Protein AF-A0A3D5FRR8-F1 (afdb_monomer)
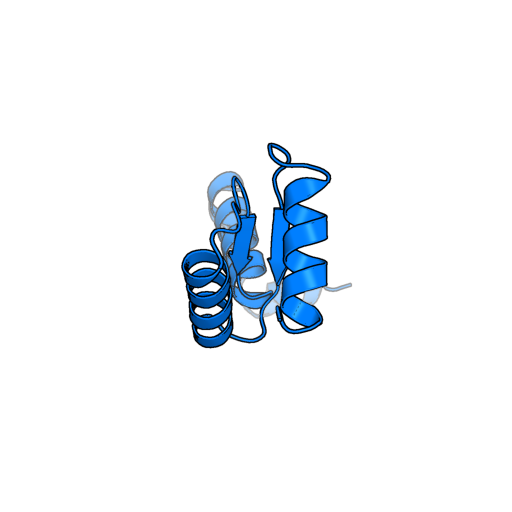
Secondary structure (DSSP, 8-state):
---HHHHHHHHHHHHSSSS-EEEE-SSHHHHHHHHHHHHHTT---TTEEEE-HHHHHHHHHHHHHHHTT-----HHHHTTTT-

pLDDT: mean 82.91, std 14.58, range [41.81, 96.56]

Structure (mmCIF, N/CA/C/O backbone):
data_AF-A0A3D5FRR8-F1
#
_entry.id   AF-A0A3D5FRR8-F1
#
loop_
_atom_site.group_PDB
_atom_site.id
_atom_site.type_symbol
_atom_site.label_atom_id
_atom_site.label_alt_id
_atom_site.label_comp_id
_atom_site.label_asym_id
_atom_site.label_entity_id
_atom_site.label_seq_id
_atom_site.pdbx_PDB_ins_code
_atom_site.Cartn_x
_atom_site.Cartn_y
_atom_site.Cartn_z
_atom_site.occupancy
_atom_site.B_iso_or_equiv
_atom_site.auth_seq_id
_atom_site.auth_comp_id
_atom_site.auth_asym_id
_atom_site.auth_atom_id
_atom_site.pdbx_PDB_model_num
ATOM 1 N N . MET A 1 1 ? -12.688 -10.500 14.282 1.00 76.81 1 MET A N 1
ATOM 2 C CA . MET A 1 1 ? -11.251 -10.235 14.531 1.00 76.81 1 MET A CA 1
ATOM 3 C C . MET A 1 1 ? -10.578 -9.982 13.187 1.00 76.81 1 MET A C 1
ATOM 5 O O . MET A 1 1 ? -10.837 -10.740 12.262 1.00 76.81 1 MET A O 1
ATOM 9 N N . LEU A 1 2 ? -9.795 -8.910 13.038 1.00 79.69 2 LEU A N 1
ATOM 10 C CA . LEU A 1 2 ? -9.155 -8.570 11.759 1.00 79.69 2 LEU A CA 1
ATOM 11 C C . LEU A 1 2 ? -7.999 -9.561 11.478 1.00 79.69 2 LEU A C 1
ATOM 13 O O . LEU A 1 2 ? -7.184 -9.746 12.384 1.00 79.69 2 LEU A O 1
ATOM 17 N N . PRO A 1 3 ? -7.896 -10.202 10.298 1.00 85.25 3 PRO A N 1
ATOM 18 C CA . PRO A 1 3 ? -6.770 -11.075 9.938 1.00 85.25 3 PRO A CA 1
ATOM 19 C C . PRO A 1 3 ? -5.408 -10.385 10.092 1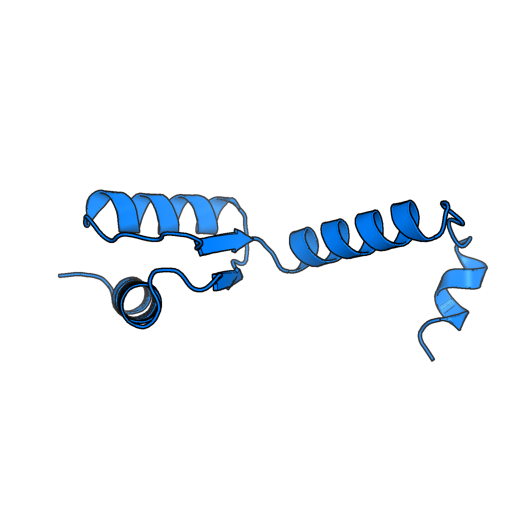.00 85.25 3 PRO A C 1
ATOM 21 O O . PRO A 1 3 ? -5.313 -9.178 9.881 1.00 85.25 3 PRO A O 1
ATOM 24 N N . TYR A 1 4 ? -4.348 -11.135 10.423 1.00 87.75 4 TYR A N 1
ATOM 25 C CA . TYR A 1 4 ? -3.015 -10.563 10.688 1.00 87.75 4 TYR A CA 1
ATOM 26 C C . TYR A 1 4 ? -2.500 -9.621 9.578 1.00 87.75 4 TYR A C 1
ATOM 28 O O . TYR A 1 4 ? -2.139 -8.496 9.920 1.00 87.75 4 TYR A O 1
ATOM 36 N N . PRO A 1 5 ? -2.571 -9.968 8.275 1.00 84.44 5 PRO A N 1
ATOM 37 C CA . PRO A 1 5 ? -2.111 -9.065 7.214 1.00 84.44 5 PRO A CA 1
ATOM 38 C C . PRO A 1 5 ? -2.892 -7.746 7.152 1.00 84.44 5 PRO A C 1
ATOM 40 O O . PRO A 1 5 ? -2.329 -6.692 6.875 1.00 84.44 5 PRO A O 1
ATOM 43 N N . LEU A 1 6 ? -4.194 -7.782 7.455 1.00 88.12 6 LEU A N 1
ATOM 44 C CA . LEU A 1 6 ? -5.018 -6.575 7.502 1.00 88.12 6 LEU A CA 1
ATOM 45 C C . LEU A 1 6 ? -4.737 -5.734 8.748 1.00 88.12 6 LEU A C 1
ATOM 47 O O . LEU A 1 6 ? -4.887 -4.518 8.681 1.00 88.12 6 LEU A O 1
ATOM 51 N N . ARG A 1 7 ? -4.306 -6.346 9.862 1.00 91.69 7 ARG A N 1
ATOM 52 C CA . ARG A 1 7 ? -3.871 -5.594 11.052 1.00 91.69 7 ARG A CA 1
ATOM 53 C C . ARG A 1 7 ? -2.619 -4.794 10.746 1.00 91.69 7 ARG A C 1
ATOM 55 O O . ARG A 1 7 ? -2.640 -3.590 10.931 1.00 91.69 7 ARG A O 1
ATOM 62 N N . GLN A 1 8 ? -1.605 -5.432 10.167 1.00 91.06 8 GLN A N 1
ATOM 63 C CA . GLN A 1 8 ? -0.375 -4.738 9.779 1.00 91.06 8 GLN A CA 1
ATOM 64 C C . GLN A 1 8 ? -0.644 -3.586 8.806 1.00 91.06 8 GLN A C 1
ATOM 66 O O . GLN A 1 8 ? -0.086 -2.502 8.951 1.00 91.06 8 GLN A O 1
ATOM 71 N N . LEU A 1 9 ? -1.526 -3.806 7.826 1.00 90.31 9 LEU A N 1
ATOM 72 C CA . LEU A 1 9 ? -1.876 -2.774 6.856 1.00 90.31 9 LEU A CA 1
ATOM 73 C C . LEU A 1 9 ? -2.638 -1.606 7.493 1.00 90.31 9 LEU A C 1
ATOM 75 O O . LEU A 1 9 ? -2.373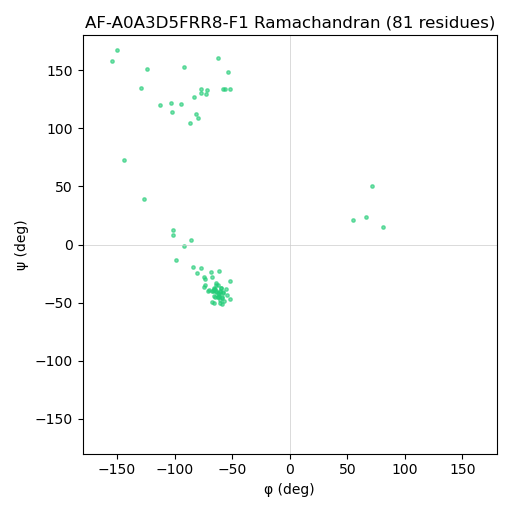 -0.454 7.155 1.00 90.31 9 LEU A O 1
ATOM 79 N N . ARG A 1 10 ? -3.558 -1.892 8.419 1.00 91.62 10 ARG A N 1
ATOM 80 C CA . ARG A 1 10 ? -4.236 -0.863 9.210 1.00 91.62 10 ARG A CA 1
ATOM 81 C C . ARG A 1 10 ? -3.234 -0.066 10.035 1.00 91.62 10 ARG A C 1
ATOM 83 O O . ARG A 1 10 ? -3.222 1.150 9.928 1.00 91.62 10 ARG A O 1
ATOM 90 N N . ASP A 1 11 ? -2.364 -0.739 10.778 1.00 92.31 11 ASP A N 1
ATOM 91 C CA . ASP A 1 11 ? -1.394 -0.081 11.655 1.00 92.31 11 ASP A CA 1
ATOM 92 C C . ASP A 1 11 ? -0.460 0.843 10.842 1.00 92.31 11 ASP A C 1
ATOM 94 O O . ASP A 1 11 ? -0.164 1.964 11.257 1.00 92.31 11 ASP A O 1
ATOM 98 N N . ALA A 1 12 ? -0.073 0.435 9.626 1.00 90.38 12 ALA A N 1
ATOM 99 C CA . ALA A 1 12 ? 0.671 1.282 8.692 1.00 90.38 12 ALA A CA 1
ATOM 100 C C . ALA A 1 12 ? -0.135 2.501 8.197 1.00 90.38 12 ALA A C 1
ATOM 102 O O . ALA A 1 12 ? 0.430 3.581 8.013 1.00 90.38 12 ALA A O 1
ATOM 103 N N . CYS A 1 13 ? -1.444 2.348 7.969 1.00 90.62 13 CYS A N 1
ATOM 104 C CA . CYS A 1 13 ? -2.312 3.462 7.581 1.00 90.62 13 CYS A CA 1
ATOM 105 C C . CYS A 1 13 ? -2.528 4.447 8.737 1.00 90.62 13 CYS A C 1
ATOM 107 O O . CYS A 1 13 ? -2.481 5.654 8.505 1.00 90.62 13 CYS A O 1
ATOM 109 N N . ASP A 1 14 ? -2.685 3.942 9.960 1.00 91.31 14 ASP A N 1
ATOM 110 C CA . ASP A 1 14 ? -2.937 4.735 11.165 1.00 91.31 14 ASP A CA 1
ATOM 111 C C . ASP A 1 14 ? -1.685 5.493 11.636 1.00 91.31 14 ASP A C 1
ATOM 113 O O . ASP A 1 14 ? -1.787 6.626 12.100 1.00 91.31 14 ASP A O 1
ATOM 117 N N . THR A 1 15 ? -0.492 4.906 11.472 1.00 92.38 15 THR A N 1
ATOM 118 C CA . THR A 1 15 ? 0.782 5.528 11.889 1.00 92.38 15 THR A CA 1
ATOM 119 C C . THR A 1 15 ? 1.082 6.814 11.111 1.00 92.38 15 THR A C 1
ATOM 121 O O . THR A 1 15 ? 1.687 7.744 11.640 1.00 92.38 15 THR A O 1
ATOM 124 N N . ALA A 1 16 ? 0.680 6.878 9.842 1.00 88.00 16 ALA A N 1
ATOM 125 C CA . ALA A 1 16 ? 0.993 7.995 8.960 1.00 88.00 16 ALA A CA 1
ATOM 126 C C . ALA A 1 16 ? -0.184 8.273 8.010 1.00 88.00 16 ALA A C 1
ATOM 128 O O . ALA A 1 16 ? -0.095 7.962 6.820 1.00 88.00 16 ALA A O 1
ATOM 129 N N . PRO A 1 17 ? -1.301 8.848 8.492 1.00 87.94 17 PRO A N 1
ATOM 130 C CA . PRO A 1 17 ? -2.567 8.884 7.754 1.00 87.94 17 PRO A CA 1
ATOM 131 C C . PRO A 1 17 ? -2.496 9.688 6.452 1.00 87.94 17 PRO A C 1
ATOM 133 O O . PRO A 1 17 ? -3.105 9.299 5.457 1.00 87.94 17 PRO A O 1
ATOM 136 N N . LEU A 1 18 ? -1.708 10.766 6.426 1.00 91.62 18 LEU A N 1
ATOM 137 C CA . LEU A 1 18 ? -1.592 11.664 5.271 1.00 91.62 18 LEU A CA 1
ATOM 138 C C . LEU A 1 18 ? -0.361 11.390 4.401 1.00 91.62 18 LEU A C 1
ATOM 140 O O . LEU A 1 18 ? -0.291 11.880 3.275 1.00 91.62 18 LEU A O 1
ATOM 144 N N . THR A 1 19 ? 0.598 10.598 4.878 1.00 92.50 19 THR A N 1
ATOM 145 C CA . THR A 1 19 ? 1.795 10.270 4.099 1.00 92.50 19 THR A CA 1
ATOM 146 C C . THR A 1 19 ? 1.422 9.319 2.958 1.00 92.50 19 THR A C 1
ATOM 148 O O . THR A 1 19 ? 0.713 8.338 3.210 1.00 92.50 19 THR A O 1
ATOM 151 N N . PRO A 1 20 ? 1.876 9.562 1.713 1.00 93.38 20 PRO A N 1
ATOM 152 C CA . PRO A 1 20 ? 1.707 8.614 0.618 1.00 93.38 20 PRO A CA 1
ATOM 153 C C . PRO A 1 20 ? 2.303 7.246 0.951 1.00 93.38 20 PRO A C 1
ATOM 155 O O . PRO A 1 20 ? 3.425 7.147 1.444 1.00 93.38 20 PRO A O 1
ATOM 158 N N . LYS A 1 21 ? 1.543 6.184 0.677 1.00 93.62 21 LYS A N 1
ATOM 159 C CA . LYS A 1 21 ? 1.920 4.794 0.963 1.00 93.62 21 LYS A CA 1
ATOM 160 C C . LYS A 1 21 ? 1.734 3.961 -0.297 1.00 93.62 21 LYS A C 1
ATOM 162 O O . LYS A 1 21 ? 0.697 4.069 -0.947 1.00 93.62 21 LYS A O 1
ATOM 167 N N . ILE A 1 22 ? 2.702 3.110 -0.627 1.00 94.69 22 ILE A N 1
ATOM 168 C CA . ILE A 1 22 ? 2.586 2.160 -1.740 1.00 94.69 22 ILE A CA 1
ATOM 169 C C . ILE A 1 22 ? 2.539 0.746 -1.170 1.00 94.69 22 ILE A C 1
ATOM 171 O O . ILE A 1 22 ? 3.474 0.306 -0.508 1.00 94.69 22 ILE A O 1
ATOM 175 N N . LEU A 1 23 ? 1.452 0.031 -1.448 1.00 94.75 23 LEU A N 1
ATOM 176 C CA . LEU A 1 23 ? 1.324 -1.393 -1.171 1.00 94.75 23 LEU A CA 1
ATOM 177 C C . LEU A 1 23 ? 1.507 -2.174 -2.471 1.00 94.75 23 LEU A C 1
ATOM 179 O O . LEU A 1 23 ? 0.664 -2.105 -3.372 1.00 94.75 23 LEU A O 1
ATOM 183 N N . PHE A 1 24 ? 2.585 -2.952 -2.541 1.00 96.50 24 PHE A N 1
ATOM 184 C CA . PHE A 1 24 ? 2.777 -3.906 -3.623 1.00 96.50 24 PHE A CA 1
ATOM 185 C C . PHE A 1 24 ? 1.922 -5.150 -3.415 1.00 96.50 24 PHE A C 1
ATOM 187 O O . PHE A 1 24 ? 1.938 -5.773 -2.355 1.00 96.50 24 PHE A O 1
ATOM 194 N N . VAL A 1 25 ? 1.195 -5.526 -4.462 1.00 95.69 25 VAL A N 1
ATOM 195 C CA . VAL A 1 25 ? 0.389 -6.744 -4.513 1.00 95.69 25 VAL A CA 1
ATOM 196 C C . VAL A 1 25 ? 0.803 -7.605 -5.705 1.00 95.69 25 VAL A C 1
ATOM 198 O O . VAL A 1 25 ? 1.218 -7.072 -6.736 1.00 95.69 25 VAL A O 1
ATOM 201 N N . PRO A 1 26 ? 0.656 -8.938 -5.617 1.00 95.44 26 PRO A N 1
ATOM 202 C CA . PRO A 1 26 ? 1.020 -9.836 -6.714 1.00 95.44 26 PRO A CA 1
ATOM 203 C C . PRO A 1 26 ? 0.095 -9.682 -7.930 1.00 95.44 26 PRO A C 1
ATOM 205 O O . PRO A 1 26 ? 0.473 -10.002 -9.050 1.00 95.44 26 PRO A O 1
ATOM 208 N N . SER A 1 27 ? -1.131 -9.187 -7.733 1.00 96.19 27 SER A N 1
ATOM 209 C CA . SER A 1 27 ? -2.062 -8.888 -8.821 1.00 96.19 27 SER A CA 1
ATOM 210 C C . SER A 1 27 ? -3.059 -7.803 -8.427 1.00 96.19 27 SER A C 1
ATOM 212 O O . SER A 1 27 ? -3.376 -7.625 -7.248 1.00 96.19 27 SER A O 1
ATOM 214 N N . ARG A 1 28 ? -3.634 -7.128 -9.431 1.00 93.19 28 ARG A N 1
ATOM 215 C CA . ARG A 1 28 ? -4.720 -6.151 -9.228 1.00 93.19 28 ARG A CA 1
ATOM 216 C C . ARG A 1 28 ? -5.906 -6.762 -8.480 1.00 93.19 28 ARG A C 1
ATOM 218 O O . ARG A 1 28 ? -6.470 -6.116 -7.605 1.00 93.19 28 ARG A O 1
ATOM 225 N N . ARG A 1 29 ? -6.242 -8.028 -8.763 1.00 95.88 29 ARG A N 1
ATOM 226 C CA . ARG A 1 29 ? -7.318 -8.762 -8.075 1.00 95.88 29 ARG A CA 1
ATOM 227 C C . ARG A 1 29 ? -7.073 -8.853 -6.571 1.00 95.88 29 ARG A C 1
ATOM 229 O O . ARG A 1 29 ? -7.986 -8.581 -5.799 1.00 95.88 29 ARG A O 1
ATOM 236 N N . VAL A 1 30 ? -5.854 -9.198 -6.154 1.00 94.62 30 VAL A N 1
ATOM 237 C CA . VAL A 1 30 ? -5.490 -9.223 -4.727 1.00 94.62 30 VAL A CA 1
ATOM 238 C C . VAL A 1 30 ? -5.602 -7.826 -4.121 1.00 94.62 30 VAL A C 1
ATOM 240 O O . VAL A 1 30 ? -6.171 -7.682 -3.043 1.00 94.62 30 VAL A O 1
ATOM 243 N N . GLY A 1 31 ? -5.160 -6.792 -4.842 1.00 93.81 31 GLY A N 1
ATOM 244 C CA . GLY A 1 31 ? -5.326 -5.403 -4.413 1.00 93.81 31 GLY A CA 1
ATOM 245 C C . GLY A 1 31 ? -6.785 -5.010 -4.165 1.00 93.81 31 GLY A C 1
ATOM 246 O O . GLY A 1 31 ? -7.099 -4.504 -3.092 1.00 93.81 31 GLY A O 1
ATOM 247 N N . HIS A 1 32 ? -7.685 -5.320 -5.103 1.00 94.12 32 HIS A N 1
ATOM 248 C CA . HIS A 1 32 ? -9.124 -5.071 -4.953 1.00 94.12 32 HIS A CA 1
ATOM 249 C C . HIS A 1 32 ? -9.736 -5.806 -3.754 1.00 94.12 32 HIS A C 1
ATOM 251 O O . HIS A 1 32 ? -10.573 -5.250 -3.046 1.00 94.12 32 HIS A O 1
ATOM 257 N N . LEU A 1 33 ? -9.325 -7.054 -3.506 1.00 93.88 33 LEU A N 1
ATOM 258 C CA . LEU A 1 33 ? -9.805 -7.815 -2.353 1.00 93.88 33 LEU A CA 1
ATOM 259 C C . LEU A 1 33 ? -9.330 -7.201 -1.031 1.00 93.88 33 LEU A C 1
ATOM 261 O O . LEU A 1 33 ? -10.107 -7.137 -0.079 1.00 93.88 33 LEU A O 1
ATOM 265 N N . LEU A 1 34 ? -8.081 -6.730 -0.974 1.00 91.62 34 LEU A N 1
ATOM 266 C CA . LEU A 1 34 ? -7.513 -6.098 0.215 1.00 91.62 34 LEU A CA 1
ATOM 267 C C . LEU A 1 34 ? -8.187 -4.760 0.523 1.00 91.62 34 LEU A C 1
ATOM 269 O O . LEU A 1 34 ? -8.641 -4.574 1.650 1.00 91.62 34 LEU A O 1
ATOM 273 N N . THR A 1 35 ? -8.326 -3.868 -0.462 1.00 91.81 35 THR A N 1
ATOM 274 C CA . THR A 1 35 ? -9.012 -2.579 -0.263 1.00 91.81 35 THR A CA 1
ATOM 275 C C . THR A 1 35 ? -10.484 -2.778 0.081 1.00 91.81 35 THR A C 1
ATOM 277 O O . THR A 1 35 ? -10.981 -2.165 1.020 1.00 91.81 35 THR A O 1
ATOM 280 N N . GLY A 1 36 ? -11.167 -3.718 -0.579 1.00 92.88 36 GLY A N 1
ATOM 281 C CA . GLY A 1 36 ? -12.531 -4.100 -0.214 1.00 92.88 36 GLY A CA 1
ATOM 282 C C . GLY A 1 36 ? -12.634 -4.637 1.217 1.00 92.88 36 GLY A C 1
ATOM 283 O O . GLY A 1 36 ? -13.593 -4.345 1.928 1.00 92.88 36 GLY A O 1
ATOM 284 N N . SER A 1 37 ? -11.640 -5.397 1.683 1.00 92.12 37 SER A N 1
ATOM 285 C CA . SER A 1 37 ? -11.632 -5.892 3.058 1.00 92.12 37 SER A CA 1
ATOM 286 C C . SER A 1 37 ? -11.366 -4.794 4.080 1.00 92.12 37 SER A C 1
ATOM 288 O O . SER A 1 37 ? -12.028 -4.786 5.114 1.00 92.12 37 SER A O 1
ATOM 290 N N . LEU A 1 38 ? -10.457 -3.859 3.798 1.00 89.75 38 LEU A N 1
ATOM 291 C CA . LEU A 1 38 ? -10.274 -2.675 4.635 1.00 89.75 38 LEU A CA 1
ATOM 292 C C . LEU A 1 38 ? -11.587 -1.879 4.740 1.00 89.75 38 LEU A C 1
ATOM 294 O O . LEU A 1 38 ? -11.956 -1.469 5.839 1.00 89.75 38 LEU A O 1
ATOM 298 N N . ALA A 1 39 ? -12.328 -1.747 3.627 1.00 90.88 39 ALA A N 1
ATOM 299 C CA . ALA A 1 39 ? -13.596 -1.009 3.563 1.00 90.88 39 ALA A CA 1
ATOM 300 C C . ALA A 1 39 ? -14.619 -1.588 4.531 1.00 90.88 39 ALA A C 1
ATOM 302 O O . ALA A 1 39 ? -15.180 -0.891 5.373 1.00 90.88 39 ALA A O 1
ATOM 303 N N . ARG A 1 40 ? -14.809 -2.908 4.436 1.00 92.38 40 ARG A N 1
ATOM 304 C CA . ARG A 1 40 ? -15.750 -3.663 5.269 1.00 92.38 40 ARG A CA 1
ATOM 305 C C . ARG A 1 40 ? -15.419 -3.594 6.755 1.00 92.38 40 ARG A C 1
ATOM 307 O O . ARG A 1 40 ? -16.297 -3.827 7.576 1.00 92.38 40 ARG A O 1
ATOM 314 N N . HIS A 1 41 ? -14.170 -3.301 7.099 1.00 89.56 41 HIS A N 1
ATOM 315 C CA . HIS A 1 41 ? -13.716 -3.175 8.478 1.00 89.56 41 HIS A CA 1
ATOM 316 C C . HIS A 1 41 ? -13.566 -1.723 8.948 1.00 89.56 41 HIS A C 1
ATOM 318 O O . HIS A 1 41 ? -13.063 -1.511 10.049 1.00 89.56 41 HIS A O 1
ATOM 324 N N . GLY A 1 42 ? -14.002 -0.740 8.150 1.00 88.81 42 GLY A N 1
ATOM 325 C CA . GLY A 1 42 ? -13.975 0.676 8.523 1.00 88.81 42 GLY A CA 1
ATOM 326 C C . GLY A 1 42 ? -12.566 1.246 8.683 1.00 88.81 42 GLY A C 1
ATOM 327 O O . GLY A 1 42 ? -12.380 2.213 9.414 1.00 88.81 42 GLY A O 1
ATOM 328 N N . VAL A 1 43 ? -11.565 0.635 8.046 1.00 86.88 43 VAL A N 1
ATOM 329 C CA . VAL A 1 43 ? -10.189 1.133 8.092 1.00 86.88 43 VAL A CA 1
ATOM 330 C C . VAL A 1 43 ? -10.028 2.227 7.046 1.00 86.88 43 VAL A C 1
ATOM 332 O O . VAL A 1 43 ? -10.301 1.998 5.872 1.00 86.88 43 VAL A O 1
ATOM 335 N N . THR A 1 44 ? -9.548 3.397 7.452 1.00 86.44 44 THR A N 1
ATOM 336 C CA . THR A 1 44 ? -9.199 4.481 6.529 1.00 86.44 44 THR A CA 1
ATOM 337 C C . THR A 1 44 ? -7.861 4.181 5.852 1.00 86.44 44 THR A C 1
ATOM 339 O O . THR A 1 44 ? -6.895 3.824 6.518 1.00 86.44 44 THR A O 1
ATOM 342 N N . TRP A 1 45 ? -7.771 4.352 4.531 1.00 89.00 45 TRP A N 1
ATOM 343 C CA . TRP A 1 45 ? -6.528 4.144 3.766 1.00 89.00 45 TRP A CA 1
ATOM 344 C C . TRP A 1 45 ? -6.142 5.357 2.913 1.00 89.00 45 TRP A C 1
ATOM 346 O O . TRP A 1 45 ? -5.692 5.227 1.775 1.00 89.00 45 TRP A O 1
ATOM 356 N N . THR A 1 46 ? -6.323 6.566 3.438 1.00 89.75 46 THR A N 1
ATOM 357 C CA . THR A 1 46 ? -5.975 7.802 2.726 1.00 89.75 46 THR A CA 1
ATOM 358 C C . THR A 1 46 ? -4.537 7.763 2.198 1.00 89.75 46 THR A C 1
ATOM 360 O O . THR A 1 46 ? -3.604 7.329 2.882 1.00 89.75 46 THR A O 1
ATOM 363 N N . HIS A 1 47 ? -4.381 8.171 0.936 1.00 91.38 47 HIS A N 1
ATOM 364 C CA . HIS A 1 47 ? -3.124 8.123 0.182 1.00 91.38 47 HIS A CA 1
ATOM 365 C C . HIS A 1 47 ? -2.451 6.735 0.109 1.00 91.38 47 HIS A C 1
ATOM 367 O O . HIS A 1 47 ? -1.254 6.646 -0.176 1.00 91.38 47 HIS A O 1
ATOM 373 N N . LEU A 1 48 ? -3.197 5.642 0.323 1.00 94.00 48 LEU A N 1
ATOM 374 C CA . LEU A 1 48 ? -2.735 4.289 0.022 1.00 94.00 48 LEU A CA 1
ATOM 375 C C . LEU A 1 48 ? -2.923 3.993 -1.465 1.00 94.00 48 LEU A C 1
ATOM 377 O O . LEU A 1 48 ? -4.040 3.824 -1.957 1.00 94.00 48 LEU A O 1
ATOM 381 N N . ARG A 1 49 ? -1.808 3.856 -2.170 1.00 94.44 49 ARG A N 1
ATOM 382 C CA . ARG A 1 49 ? -1.771 3.354 -3.534 1.00 94.44 49 ARG A CA 1
ATOM 383 C C . ARG A 1 49 ? -1.495 1.856 -3.521 1.00 94.44 49 ARG A C 1
ATOM 385 O O . ARG A 1 49 ? -0.447 1.414 -3.062 1.00 94.44 49 ARG A O 1
ATOM 392 N N . VAL A 1 50 ? -2.413 1.076 -4.081 1.00 95.44 50 VAL A N 1
ATOM 393 C CA . VAL A 1 50 ? -2.245 -0.373 -4.252 1.00 95.44 50 VAL A CA 1
ATOM 394 C C . VAL A 1 50 ? -1.906 -0.663 -5.708 1.00 95.44 50 VAL A C 1
ATOM 396 O O . VAL A 1 50 ? -2.664 -0.298 -6.603 1.00 95.44 50 VAL A O 1
ATOM 399 N N . THR A 1 51 ? -0.762 -1.294 -5.963 1.00 96.56 51 THR A N 1
ATOM 400 C CA . THR A 1 51 ? -0.278 -1.540 -7.330 1.00 96.56 51 THR A CA 1
ATOM 401 C C . THR A 1 51 ? 0.556 -2.817 -7.416 1.00 96.56 51 THR A C 1
ATOM 403 O O . THR A 1 51 ? 0.942 -3.388 -6.398 1.00 96.56 51 THR A O 1
ATOM 406 N N . THR A 1 52 ? 0.834 -3.291 -8.630 1.00 96.56 52 THR A N 1
ATOM 407 C CA . THR A 1 52 ? 1.832 -4.349 -8.842 1.00 96.56 52 THR A CA 1
ATOM 408 C C . THR A 1 52 ? 3.201 -3.716 -9.112 1.00 96.56 52 THR A C 1
ATOM 410 O O . THR A 1 52 ? 3.250 -2.605 -9.647 1.00 96.56 52 THR A O 1
ATOM 413 N N . PRO A 1 53 ? 4.318 -4.400 -8.803 1.00 95.00 53 PRO A N 1
ATOM 414 C CA . PRO A 1 53 ? 5.652 -3.892 -9.132 1.00 95.00 53 PRO A CA 1
ATOM 415 C C . PRO A 1 53 ? 5.798 -3.557 -10.621 1.00 95.00 53 PRO A C 1
ATOM 417 O O . PRO A 1 53 ? 6.265 -2.482 -10.980 1.00 95.00 53 PRO A O 1
ATOM 420 N N . VAL A 1 54 ? 5.290 -4.441 -11.485 1.00 93.38 54 VAL A N 1
ATOM 421 C CA . VAL A 1 54 ? 5.300 -4.263 -12.942 1.00 93.38 54 VAL A CA 1
ATOM 422 C C . VAL A 1 54 ? 4.513 -3.019 -13.365 1.00 93.38 54 VAL A C 1
ATOM 424 O O . VAL A 1 54 ? 4.991 -2.244 -14.183 1.00 93.38 54 VAL A O 1
ATOM 427 N N . ALA A 1 55 ? 3.327 -2.785 -12.794 1.00 92.00 55 ALA A N 1
ATOM 428 C CA . ALA A 1 55 ? 2.530 -1.606 -13.128 1.00 92.00 55 ALA A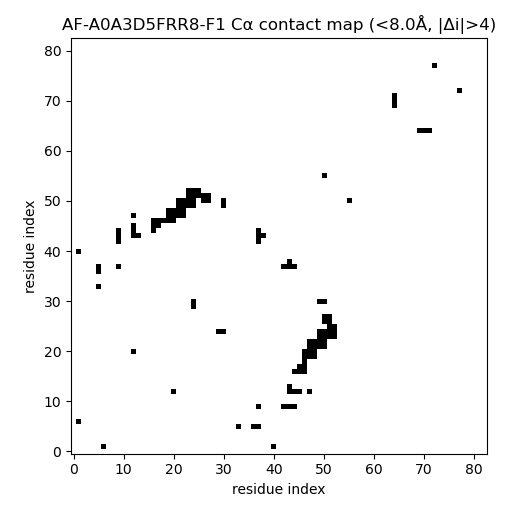 CA 1
ATOM 429 C C . ALA A 1 55 ? 3.217 -0.302 -12.695 1.00 92.00 55 ALA A C 1
ATOM 431 O O . ALA A 1 55 ? 3.174 0.675 -13.436 1.00 92.00 55 ALA A O 1
ATOM 432 N N . LEU A 1 56 ? 3.879 -0.293 -11.532 1.00 93.50 56 LEU A N 1
ATOM 433 C CA . LEU A 1 56 ? 4.649 0.869 -11.090 1.00 93.50 56 LEU A CA 1
ATOM 434 C C . LEU A 1 56 ? 5.845 1.146 -12.012 1.00 93.50 56 LEU A C 1
ATOM 436 O O . LEU A 1 56 ? 6.049 2.289 -12.408 1.00 93.50 56 LEU A O 1
ATOM 440 N N . ALA A 1 57 ? 6.595 0.106 -12.385 1.00 90.56 57 ALA A N 1
ATOM 441 C CA . ALA A 1 57 ? 7.732 0.232 -13.296 1.00 90.56 57 ALA A CA 1
ATOM 442 C C . ALA A 1 57 ? 7.307 0.767 -14.673 1.00 90.56 57 ALA A C 1
ATOM 444 O O . ALA A 1 57 ? 7.975 1.634 -15.238 1.00 90.56 57 ALA A O 1
ATOM 445 N N . TYR A 1 58 ? 6.166 0.304 -15.195 1.00 90.31 58 TYR A N 1
ATOM 446 C CA . TYR A 1 58 ? 5.609 0.839 -16.436 1.00 90.31 58 TYR A CA 1
ATOM 447 C C . TYR A 1 58 ? 5.247 2.318 -16.324 1.00 90.31 58 TYR A C 1
ATOM 449 O O . TYR A 1 58 ? 5.579 3.088 -17.213 1.00 90.31 58 TYR A O 1
ATOM 457 N N . GLU A 1 59 ? 4.594 2.748 -15.247 1.00 87.81 59 GLU A N 1
ATOM 458 C CA . GLU A 1 59 ? 4.276 4.169 -15.082 1.00 87.81 59 GLU A CA 1
ATOM 459 C C . GLU A 1 59 ? 5.535 5.040 -15.029 1.00 87.81 59 GLU A C 1
ATOM 461 O O . GLU A 1 59 ? 5.577 6.085 -15.670 1.00 87.81 59 GLU A O 1
ATOM 466 N N . TRP A 1 60 ? 6.574 4.606 -14.314 1.00 85.06 60 TRP A N 1
ATOM 467 C CA . TRP A 1 60 ? 7.828 5.358 -14.223 1.00 85.06 60 TRP A CA 1
ATOM 468 C C . TRP A 1 60 ? 8.558 5.445 -15.560 1.00 85.06 60 TRP A C 1
ATOM 470 O O . TRP A 1 60 ? 8.971 6.531 -15.951 1.00 85.06 60 TRP A O 1
ATOM 480 N N . THR A 1 61 ? 8.645 4.337 -16.295 1.00 81.81 61 THR A N 1
ATOM 481 C CA . THR A 1 61 ? 9.255 4.335 -17.634 1.00 81.81 61 THR A CA 1
ATOM 482 C C . THR A 1 61 ? 8.458 5.178 -18.629 1.00 81.81 61 THR A C 1
ATOM 484 O O . THR A 1 61 ? 9.047 5.894 -19.428 1.00 81.81 61 THR A O 1
ATOM 487 N N . GLN A 1 62 ? 7.121 5.171 -18.575 1.00 72.88 62 GLN A N 1
ATOM 488 C CA . GLN A 1 62 ? 6.304 6.059 -19.414 1.00 72.88 62 GLN A CA 1
ATOM 489 C C . GLN A 1 62 ? 6.533 7.539 -19.080 1.00 72.88 62 GLN A C 1
ATOM 491 O O . GLN A 1 62 ? 6.613 8.360 -19.991 1.00 72.88 62 GLN A O 1
ATOM 496 N N . VAL A 1 63 ? 6.665 7.879 -17.793 1.00 69.50 63 VAL A N 1
ATOM 497 C CA . VAL A 1 63 ? 7.014 9.241 -17.361 1.00 69.50 63 VAL A CA 1
ATOM 498 C C . VAL A 1 63 ? 8.392 9.631 -17.886 1.00 69.50 63 VAL A C 1
ATOM 500 O O . VAL A 1 63 ? 8.542 10.714 -18.440 1.00 69.50 63 VAL A O 1
ATOM 503 N N . GLU A 1 64 ? 9.379 8.747 -17.773 1.00 68.06 64 GLU A N 1
ATOM 504 C CA . GLU A 1 64 ? 10.729 8.988 -18.279 1.00 68.06 64 GLU A CA 1
ATOM 505 C C . GLU A 1 64 ? 10.737 9.223 -19.792 1.00 68.06 64 GLU A C 1
ATOM 507 O O . GLU A 1 64 ? 11.280 10.228 -20.246 1.00 68.06 64 GLU A O 1
ATOM 512 N N . ILE A 1 65 ? 10.064 8.370 -20.570 1.00 60.72 65 ILE A N 1
ATOM 513 C CA . ILE A 1 65 ? 9.922 8.513 -22.028 1.00 60.72 65 ILE A CA 1
ATOM 5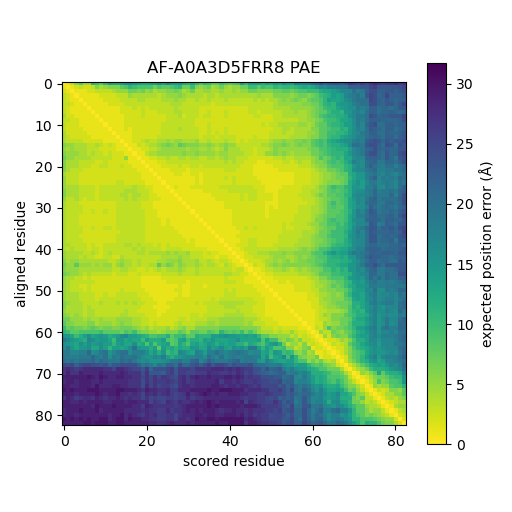14 C C . ILE A 1 65 ? 9.247 9.845 -22.379 1.00 60.72 65 ILE A C 1
ATOM 516 O O . ILE A 1 65 ? 9.704 10.551 -23.277 1.00 60.72 65 ILE A O 1
ATOM 520 N N . ALA A 1 66 ? 8.174 10.210 -21.673 1.00 65.62 66 ALA A N 1
ATOM 521 C CA . ALA A 1 66 ? 7.457 11.458 -21.919 1.00 65.62 66 ALA A CA 1
ATOM 522 C C . ALA A 1 66 ? 8.312 12.697 -21.600 1.00 65.62 66 ALA A C 1
ATOM 524 O O . ALA A 1 66 ? 8.269 13.676 -22.342 1.00 65.62 66 ALA A O 1
ATOM 525 N N . VAL A 1 67 ? 9.108 12.655 -20.526 1.00 68.00 67 VAL A N 1
ATOM 526 C CA . VAL A 1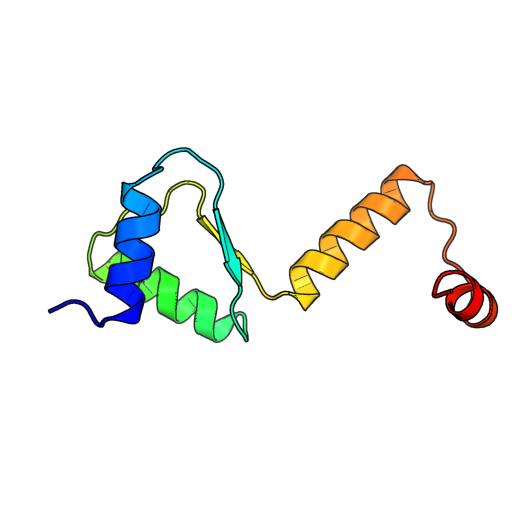 67 ? 9.991 13.758 -20.108 1.00 68.00 67 VAL A CA 1
ATOM 527 C C . VAL A 1 67 ? 11.219 13.882 -21.012 1.00 68.00 67 VAL A C 1
ATOM 529 O O . VAL A 1 67 ? 11.652 14.992 -21.308 1.00 68.00 67 VAL A O 1
ATOM 532 N N . THR A 1 68 ? 11.770 12.764 -21.483 1.00 70.69 68 THR A N 1
ATOM 533 C CA . THR A 1 68 ? 12.979 12.731 -22.329 1.00 70.69 68 THR A CA 1
ATOM 534 C C . THR A 1 68 ? 12.696 12.911 -23.822 1.00 70.69 68 THR A C 1
ATOM 536 O O . THR A 1 68 ? 13.619 12.878 -24.632 1.00 70.69 68 THR A O 1
ATOM 539 N N . GLY A 1 69 ? 11.437 13.148 -24.210 1.00 61.78 69 GLY A N 1
ATOM 540 C CA . GLY A 1 69 ? 11.064 13.423 -25.601 1.00 61.78 69 GLY A CA 1
ATOM 541 C C . GLY A 1 69 ? 10.926 12.179 -26.482 1.00 61.78 69 GLY A C 1
ATOM 542 O O . GLY A 1 69 ? 10.849 12.302 -27.700 1.00 61.78 69 GLY A O 1
ATOM 543 N N . GLY A 1 70 ? 10.845 10.990 -25.882 1.00 61.62 70 GLY A N 1
ATOM 544 C CA . GLY A 1 70 ? 10.470 9.767 -26.578 1.00 61.62 70 GLY A CA 1
ATOM 545 C C . GLY A 1 70 ? 11.512 9.222 -27.550 1.00 61.62 70 GLY A C 1
ATOM 546 O O . GLY A 1 70 ? 11.154 8.869 -28.670 1.00 61.62 70 GLY A O 1
ATOM 547 N N . HIS A 1 71 ? 12.774 9.068 -27.134 1.00 59.47 71 HIS A N 1
ATOM 548 C CA . HIS A 1 71 ? 13.637 8.095 -27.814 1.00 59.47 71 HIS A CA 1
ATOM 549 C C . HIS A 1 71 ? 13.292 6.707 -27.284 1.00 59.47 71 HIS A C 1
ATOM 551 O O . HIS A 1 71 ? 13.542 6.394 -26.121 1.00 59.47 71 HIS A O 1
ATOM 557 N N . ARG A 1 72 ? 12.652 5.884 -28.114 1.00 57.91 72 ARG A N 1
ATOM 558 C CA . ARG A 1 72 ? 12.402 4.482 -27.786 1.00 57.91 72 ARG A CA 1
ATOM 559 C C . ARG A 1 72 ? 13.637 3.698 -28.237 1.00 57.91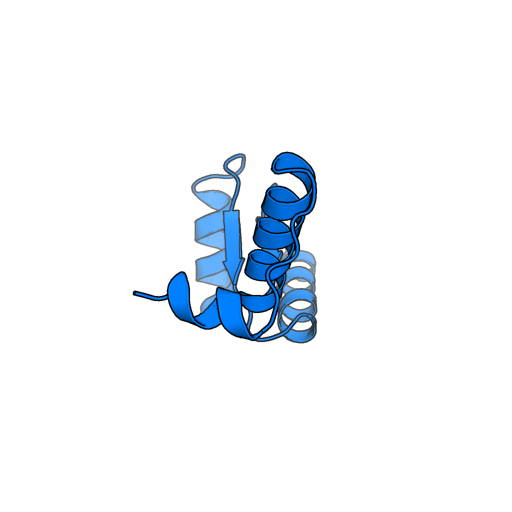 72 ARG A C 1
ATOM 561 O O . ARG A 1 72 ? 13.771 3.517 -29.447 1.00 57.91 72 ARG A O 1
ATOM 568 N N . PRO A 1 73 ? 14.524 3.256 -27.324 1.00 57.69 73 PRO A N 1
ATOM 569 C CA . PRO A 1 73 ? 15.699 2.503 -27.724 1.00 57.69 73 PRO A CA 1
ATOM 570 C C . PRO A 1 73 ? 15.260 1.249 -28.480 1.00 57.69 73 PRO A C 1
ATOM 572 O O . PRO A 1 73 ? 14.310 0.554 -28.100 1.00 57.69 73 PRO A O 1
ATOM 575 N N . T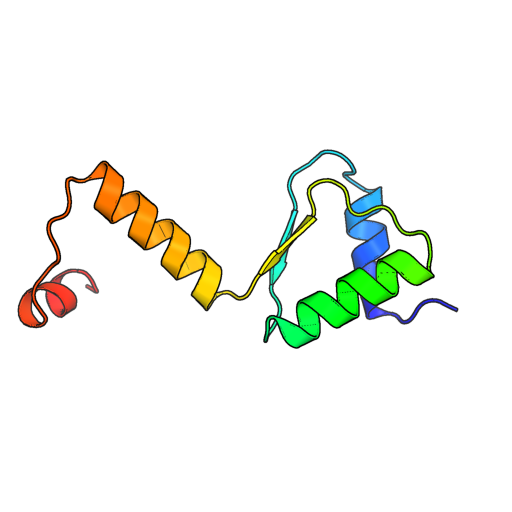HR A 1 74 ? 15.917 1.004 -29.602 1.00 59.50 74 THR A N 1
ATOM 576 C CA . THR A 1 74 ? 15.789 -0.237 -30.362 1.00 59.50 74 THR A CA 1
ATOM 577 C C . THR A 1 74 ? 16.258 -1.421 -29.507 1.00 59.50 74 THR A C 1
ATOM 579 O O . THR A 1 74 ? 16.959 -1.242 -28.511 1.00 59.50 74 THR A O 1
ATOM 582 N N . ILE A 1 75 ? 15.853 -2.649 -29.861 1.00 60.94 75 ILE A N 1
ATOM 583 C CA . ILE A 1 75 ? 16.207 -3.871 -29.104 1.00 60.94 75 ILE A CA 1
ATOM 584 C C . ILE A 1 75 ? 17.726 -3.974 -28.873 1.00 60.94 75 ILE A C 1
ATOM 586 O O . ILE A 1 75 ? 18.149 -4.447 -27.821 1.00 60.94 75 ILE A O 1
ATOM 590 N N . ASP A 1 76 ? 18.531 -3.465 -29.805 1.00 57.97 76 ASP A N 1
ATOM 591 C CA . ASP A 1 76 ? 19.993 -3.470 -29.723 1.00 57.97 76 ASP A CA 1
ATOM 592 C C . ASP A 1 76 ? 20.551 -2.456 -28.704 1.00 57.97 76 ASP A C 1
ATOM 594 O O . ASP A 1 76 ? 21.572 -2.706 -28.067 1.00 57.97 76 ASP A O 1
ATOM 598 N N . GLU A 1 77 ? 19.859 -1.338 -28.472 1.00 58.09 77 GLU A N 1
ATOM 599 C CA . GLU A 1 77 ? 20.260 -0.308 -27.501 1.00 58.09 77 GLU A CA 1
ATOM 600 C C . GLU A 1 77 ? 19.885 -0.688 -26.059 1.00 58.09 77 GLU A C 1
ATOM 602 O O . GLU A 1 77 ? 20.535 -0.262 -25.103 1.00 58.09 77 GLU A O 1
ATOM 607 N N . GLN A 1 78 ? 18.870 -1.539 -25.886 1.00 56.09 78 GLN A N 1
ATOM 608 C CA . GLN A 1 78 ? 18.355 -1.940 -24.575 1.00 56.09 78 GLN A CA 1
ATOM 609 C C . GLN A 1 78 ? 19.353 -2.790 -23.764 1.00 56.09 78 GLN A C 1
ATOM 611 O O . GLN A 1 78 ? 19.343 -2.736 -22.534 1.00 56.09 78 GLN A O 1
ATOM 616 N N . TRP A 1 79 ? 20.245 -3.532 -24.431 1.00 56.25 79 TRP A N 1
ATOM 617 C CA . TRP A 1 79 ? 21.294 -4.330 -23.778 1.00 56.25 79 TRP A CA 1
ATOM 618 C C . TRP A 1 79 ? 22.484 -3.499 -23.284 1.00 56.25 79 TRP A C 1
ATOM 620 O O . TRP A 1 79 ? 23.215 -3.956 -22.409 1.00 56.25 79 TRP A O 1
ATOM 630 N N . MET A 1 80 ? 22.679 -2.285 -23.807 1.00 51.06 80 MET A N 1
ATOM 631 C CA . MET A 1 80 ? 23.807 -1.423 -23.431 1.00 51.06 80 MET A CA 1
ATOM 632 C C . MET A 1 80 ? 23.546 -0.596 -22.165 1.00 51.06 80 MET A C 1
ATOM 634 O O . MET A 1 80 ? 24.491 -0.140 -21.533 1.00 51.06 80 MET A O 1
ATOM 638 N N . LEU A 1 81 ? 22.282 -0.423 -21.770 1.00 54.81 81 LEU A N 1
ATOM 639 C CA . LEU A 1 81 ? 21.884 0.351 -20.584 1.00 54.81 81 LEU A CA 1
ATOM 640 C C . LEU A 1 81 ? 21.768 -0.499 -19.304 1.00 54.81 81 LEU A C 1
ATOM 642 O O . LEU A 1 81 ? 21.440 0.026 -18.244 1.00 54.81 81 LEU A O 1
ATOM 646 N N . ALA A 1 82 ? 22.001 -1.811 -19.402 1.00 51.91 82 ALA A N 1
ATOM 647 C CA . ALA A 1 82 ? 21.896 -2.768 -18.299 1.00 51.91 82 ALA A CA 1
ATOM 648 C C . ALA A 1 82 ? 23.261 -3.170 -17.691 1.00 51.91 82 ALA A C 1
ATOM 650 O O . ALA A 1 82 ? 23.320 -4.156 -16.955 1.00 51.91 82 ALA A O 1
ATOM 651 N N . GLY A 1 83 ? 24.337 -2.444 -18.025 1.00 41.81 83 GLY A N 1
ATOM 652 C CA . GLY A 1 83 ? 25.707 -2.658 -17.535 1.00 41.81 83 GLY A CA 1
ATOM 653 C C . GLY A 1 83 ? 26.122 -1.676 -16.451 1.00 41.81 83 GLY A C 1
ATOM 654 O O . GLY A 1 83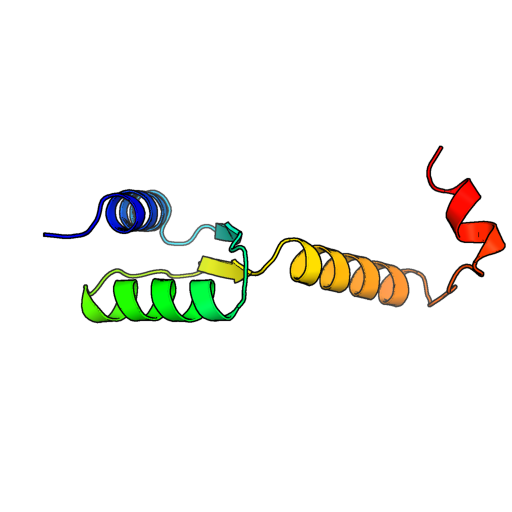 ? 25.806 -0.476 -16.602 1.00 41.81 83 GLY A O 1
#

Mean predicted aligned error: 9.62 Å

Solvent-accessible surface area (backbone atoms only — not comparable to full-atom values): 5026 Å² total; per-residue (Å²): 133,78,56,70,73,58,44,57,52,44,52,57,27,69,75,41,48,82,50,79,40,80,46,78,33,99,38,71,68,57,37,53,51,50,54,53,48,34,54,79,68,72,50,74,56,58,56,58,44,70,45,30,68,68,58,53,52,51,53,53,51,52,50,48,34,64,74,69,71,56,79,76,72,51,83,78,53,58,67,69,75,76,115

Nearest PDB structures (foldseek):
  8ri0-assembly1_A  TM=5.549E-01  e=1.825E+00  Calditerrivibrio nitroreducens DSM 19672
  8ri0-assembly1_B  TM=5.582E-01  e=2.747E+00  Calditerrivibrio nitroreducens DSM 19672

Radius of gyration: 17.58 Å; Cα contacts (8 Å, |Δi|>4): 62; chains: 1; bounding box: 42×25×45 Å

Sequence (83 aa):
MLPYPLRQLRDACDTAPLTPKILFVPSRRVGHLLTGSLARHGVTWTHLRVTTPVALAYEWTQVEIAVTGGHRPTIDEQWMLAG

Foldseek 3Di:
DDDPVLVVLLVVCVVCVADAAEDADQDVVVVVVSVVSCVVVVRRRHNYHYDHPVVVVVVVVVVVCVVVVHPDDDPVVVVVVVD